Protein AF-A0A7W4UKU1-F1 (afdb_monomer)

Mean predicted aligned error: 10.79 Å

pLDDT: mean 76.99, std 16.12, range [52.88, 96.56]

Foldseek 3Di:
DVVVVVVCLVVVLCLVVLLVVLVVCVVVVVDDPVVSVVSSVVSVVCSVVVVVVVVVPDPPCVVVVVVVVD

Structure (mmCIF, N/CA/C/O backbone):
data_AF-A0A7W4UKU1-F1
#
_entry.id   AF-A0A7W4UKU1-F1
#
loop_
_atom_site.group_PDB
_atom_site.id
_atom_site.type_symbol
_atom_site.label_atom_id
_atom_site.label_alt_id
_atom_site.label_comp_id
_atom_site.label_asym_id
_atom_site.label_entity_id
_atom_site.label_seq_id
_atom_site.pdbx_PDB_ins_code
_atom_site.Cartn_x
_atom_site.Cartn_y
_atom_site.Cartn_z
_atom_site.occupancy
_atom_site.B_iso_or_equiv
_atom_site.auth_seq_id
_atom_site.auth_comp_id
_atom_site.auth_asym_id
_atom_site.auth_atom_id
_atom_site.pdbx_PDB_model_num
ATOM 1 N N . MET A 1 1 ? 20.106 -10.987 -11.272 1.00 53.19 1 MET A N 1
ATOM 2 C CA . MET A 1 1 ? 19.558 -9.823 -10.527 1.00 53.19 1 MET A CA 1
ATOM 3 C C . MET A 1 1 ? 18.231 -9.300 -11.089 1.00 53.19 1 MET A C 1
ATOM 5 O O . MET A 1 1 ? 17.420 -8.856 -10.290 1.00 53.19 1 MET A O 1
ATOM 9 N N . ARG A 1 2 ? 17.956 -9.413 -12.403 1.00 59.03 2 ARG A N 1
ATOM 10 C CA . ARG A 1 2 ? 16.656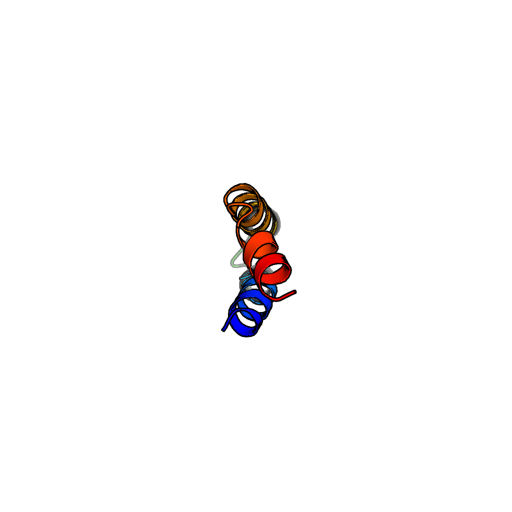 -9.060 -13.022 1.00 59.03 2 ARG A CA 1
ATOM 11 C C . ARG A 1 2 ? 15.428 -9.710 -12.359 1.00 59.03 2 ARG A C 1
ATOM 13 O O . ARG A 1 2 ? 14.472 -8.998 -12.093 1.00 59.03 2 ARG A O 1
ATOM 20 N N . GLU A 1 3 ? 15.500 -10.996 -12.006 1.00 57.50 3 GLU A N 1
ATOM 21 C CA . GLU A 1 3 ? 14.444 -11.727 -11.272 1.00 57.50 3 GLU A CA 1
ATOM 22 C C . GLU A 1 3 ? 14.073 -11.072 -9.928 1.00 57.50 3 GLU A C 1
ATOM 24 O O . GLU A 1 3 ? 12.918 -10.991 -9.533 1.00 57.50 3 GLU A O 1
ATOM 29 N N . ARG A 1 4 ? 15.081 -10.565 -9.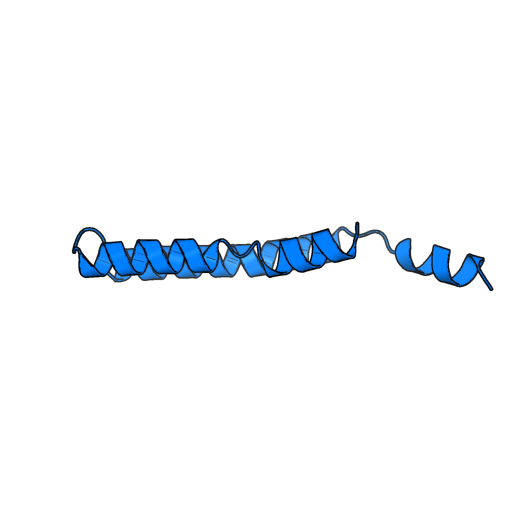206 1.00 56.94 4 ARG A N 1
ATOM 30 C CA . ARG A 1 4 ? 14.895 -9.948 -7.885 1.00 56.94 4 ARG A CA 1
ATOM 31 C C . ARG A 1 4 ? 14.281 -8.555 -8.003 1.00 56.94 4 ARG A C 1
ATOM 33 O O . ARG A 1 4 ? 13.540 -8.145 -7.121 1.00 56.94 4 ARG A O 1
ATOM 40 N N . ALA A 1 5 ? 14.562 -7.850 -9.098 1.00 56.34 5 ALA A N 1
ATOM 41 C CA . ALA A 1 5 ? 13.958 -6.558 -9.400 1.00 56.34 5 ALA A CA 1
ATOM 42 C C . ALA A 1 5 ? 12.506 -6.693 -9.893 1.00 56.34 5 ALA A C 1
ATOM 44 O O . ALA A 1 5 ? 11.684 -5.862 -9.527 1.00 56.34 5 ALA A O 1
ATOM 45 N N . SER A 1 6 ? 12.159 -7.735 -10.665 1.00 53.72 6 SER A N 1
ATOM 46 C CA . SER A 1 6 ? 10.765 -7.998 -11.066 1.00 53.72 6 SER A CA 1
ATOM 47 C C . SER A 1 6 ? 9.906 -8.453 -9.887 1.00 53.72 6 SER A C 1
ATOM 49 O O . SER A 1 6 ? 8.824 -7.908 -9.701 1.00 53.72 6 SER A O 1
ATOM 51 N N . LEU A 1 7 ? 10.405 -9.363 -9.041 1.00 62.03 7 LEU A N 1
ATOM 52 C CA . LEU A 1 7 ? 9.749 -9.743 -7.782 1.00 62.03 7 LEU A CA 1
ATOM 53 C C . LEU A 1 7 ? 9.661 -8.559 -6.811 1.00 62.03 7 LEU A C 1
ATOM 55 O O . LEU A 1 7 ? 8.634 -8.364 -6.171 1.00 62.03 7 LEU A O 1
ATOM 59 N N . GLY A 1 8 ? 10.709 -7.734 -6.746 1.00 58.50 8 GLY A N 1
ATOM 60 C CA . GLY A 1 8 ? 10.735 -6.498 -5.969 1.00 58.50 8 GLY A CA 1
ATOM 61 C C . GLY A 1 8 ? 9.704 -5.479 -6.446 1.00 58.50 8 GLY A C 1
ATOM 62 O O . GLY A 1 8 ? 8.998 -4.940 -5.615 1.00 58.50 8 GLY A O 1
ATOM 63 N N . LEU A 1 9 ? 9.545 -5.257 -7.755 1.00 54.88 9 LEU A N 1
ATOM 64 C CA . LEU A 1 9 ? 8.518 -4.367 -8.322 1.00 54.88 9 LEU A CA 1
ATOM 65 C C . LEU A 1 9 ? 7.098 -4.934 -8.173 1.00 54.88 9 LEU A C 1
ATOM 67 O O . LEU A 1 9 ? 6.177 -4.170 -7.895 1.00 54.88 9 LEU A O 1
ATOM 71 N N . LEU A 1 10 ? 6.928 -6.257 -8.275 1.00 57.03 10 LEU A N 1
ATOM 72 C CA . LEU A 1 10 ? 5.665 -6.945 -7.975 1.00 57.03 10 LEU A CA 1
ATOM 73 C C . LEU A 1 10 ? 5.313 -6.859 -6.474 1.00 57.03 10 LEU A C 1
ATOM 75 O O . LEU A 1 10 ? 4.142 -6.809 -6.117 1.00 57.03 10 LEU A O 1
ATOM 79 N N . SER A 1 11 ? 6.329 -6.796 -5.604 1.00 53.97 11 SER A N 1
ATOM 80 C CA . SER A 1 11 ? 6.212 -6.657 -4.144 1.00 53.97 11 SER A CA 1
ATOM 81 C C . SER A 1 11 ? 6.271 -5.203 -3.642 1.00 53.97 11 SER A C 1
ATOM 83 O O . SER A 1 11 ? 5.962 -4.955 -2.479 1.00 53.97 11 SER A O 1
ATOM 85 N N . SER A 1 12 ? 6.661 -4.239 -4.484 1.00 55.94 12 SER A N 1
ATOM 86 C CA . SER A 1 12 ? 6.849 -2.811 -4.157 1.00 55.94 12 SER A CA 1
ATOM 87 C C . SER A 1 12 ? 5.540 -2.034 -4.185 1.00 55.94 12 SER A C 1
ATOM 89 O O . SER A 1 12 ? 5.519 -0.804 -4.069 1.00 55.94 12 SER A O 1
ATOM 91 N N . THR A 1 13 ? 4.420 -2.733 -4.301 1.00 61.41 13 THR A N 1
ATOM 92 C CA . THR A 1 13 ? 3.170 -2.154 -3.869 1.00 61.41 13 THR A CA 1
ATOM 93 C C . THR A 1 13 ? 3.335 -1.919 -2.372 1.00 61.41 13 THR A C 1
ATOM 95 O O . THR A 1 13 ? 3.223 -2.852 -1.595 1.00 61.41 13 THR A O 1
ATOM 98 N N . ALA A 1 14 ? 3.610 -0.685 -1.941 1.00 66.44 14 ALA A N 1
ATOM 99 C CA . ALA A 1 14 ? 3.382 -0.276 -0.552 1.00 66.44 14 ALA A CA 1
ATOM 100 C C . ALA A 1 14 ? 1.877 -0.332 -0.217 1.00 66.44 14 ALA A C 1
ATOM 102 O O . ALA A 1 14 ? 1.461 -0.082 0.906 1.00 66.44 14 ALA A O 1
ATOM 103 N N . LEU A 1 15 ? 1.045 -0.686 -1.197 1.00 76.75 15 LEU A N 1
ATOM 104 C CA . LEU A 1 15 ? -0.384 -0.841 -1.064 1.00 76.75 15 LEU A CA 1
ATOM 105 C C . LEU A 1 15 ? -0.806 -1.755 0.099 1.00 76.75 15 LEU A C 1
ATOM 107 O O . LEU A 1 15 ? -1.685 -1.320 0.827 1.00 76.75 15 LEU A O 1
ATOM 111 N N . PRO A 1 16 ? -0.205 -2.934 0.377 1.00 80.25 16 PRO A N 1
ATOM 112 C CA . PRO A 1 16 ? -0.602 -3.761 1.511 1.00 80.25 16 PRO A CA 1
ATOM 113 C C . PRO A 1 16 ? -0.371 -3.060 2.849 1.00 80.25 16 PRO A C 1
ATOM 115 O O . PRO A 1 16 ? -1.224 -3.158 3.723 1.00 80.25 16 PRO A O 1
ATOM 118 N N . ILE A 1 17 ? 0.727 -2.303 3.007 1.00 86.94 17 ILE A N 1
ATOM 119 C CA . ILE A 1 17 ? 0.960 -1.544 4.243 1.00 86.94 17 ILE A CA 1
ATOM 120 C C . ILE A 1 17 ? 0.056 -0.307 4.324 1.00 86.94 17 ILE A C 1
ATOM 122 O O . ILE A 1 17 ? -0.488 -0.029 5.386 1.00 86.94 17 ILE A O 1
ATOM 126 N N . ILE A 1 18 ? -0.186 0.389 3.207 1.00 89.94 18 ILE A N 1
ATOM 127 C CA . ILE A 1 18 ? -1.131 1.516 3.139 1.00 89.94 18 ILE A CA 1
ATOM 128 C C . ILE A 1 18 ? -2.542 1.039 3.504 1.00 89.94 18 ILE A C 1
ATOM 130 O O . ILE A 1 18 ? -3.198 1.655 4.339 1.00 89.94 18 ILE A O 1
ATOM 134 N N . VAL A 1 19 ? -2.998 -0.074 2.927 1.00 89.75 19 VAL A N 1
ATOM 135 C CA . VAL A 1 19 ? -4.306 -0.684 3.210 1.00 89.75 19 VAL A CA 1
ATOM 136 C C . VAL A 1 19 ? -4.381 -1.152 4.662 1.00 89.75 19 VAL A C 1
ATOM 138 O O . VAL A 1 19 ? -5.373 -0.871 5.323 1.00 89.75 19 VAL A O 1
ATOM 141 N N . ALA A 1 20 ? -3.332 -1.790 5.193 1.00 93.06 20 ALA A N 1
ATOM 142 C CA . ALA A 1 20 ? -3.301 -2.219 6.591 1.00 93.06 20 ALA A CA 1
ATOM 143 C C . ALA A 1 20 ? -3.407 -1.029 7.560 1.00 93.06 20 ALA A C 1
ATOM 145 O O . ALA A 1 20 ? -4.264 -1.030 8.437 1.00 93.06 20 ALA A O 1
ATOM 146 N N . VAL A 1 21 ? -2.589 0.013 7.380 1.00 92.62 21 VAL A N 1
ATOM 147 C CA . VAL A 1 21 ? -2.577 1.187 8.272 1.00 92.62 21 VAL A CA 1
ATOM 148 C C . VAL A 1 21 ? -3.856 2.013 8.141 1.00 92.62 21 VAL A C 1
ATOM 150 O O . VAL A 1 21 ? -4.374 2.494 9.143 1.00 92.62 21 VAL A O 1
ATOM 153 N N . THR A 1 22 ? -4.401 2.168 6.933 1.00 93.31 22 THR A N 1
ATOM 154 C CA . THR A 1 22 ? -5.673 2.886 6.744 1.00 93.31 22 THR A CA 1
ATOM 155 C C . THR A 1 22 ? -6.860 2.114 7.317 1.00 93.31 22 THR A C 1
ATOM 157 O O . THR A 1 22 ? -7.722 2.737 7.928 1.00 93.31 22 THR A O 1
ATOM 160 N N . ALA A 1 23 ? -6.885 0.782 7.201 1.00 91.12 23 ALA A N 1
ATOM 161 C CA . ALA A 1 23 ? -7.901 -0.052 7.844 1.00 91.12 23 ALA A CA 1
ATOM 162 C C . ALA A 1 23 ? -7.826 0.041 9.376 1.00 91.12 23 ALA A C 1
ATOM 164 O O . ALA A 1 23 ? -8.855 0.263 10.009 1.00 91.12 23 ALA A O 1
ATOM 165 N N . ILE A 1 24 ? -6.619 -0.039 9.952 1.00 95.00 24 ILE A N 1
ATOM 166 C CA . ILE A 1 24 ? -6.394 0.168 11.394 1.00 95.00 24 ILE A CA 1
ATOM 167 C C . ILE A 1 24 ? -6.857 1.570 11.807 1.00 95.00 24 ILE A C 1
ATOM 169 O O . ILE A 1 24 ? -7.608 1.717 12.761 1.00 95.00 24 ILE A O 1
ATOM 173 N N . GLY A 1 25 ? -6.473 2.607 11.059 1.00 92.75 25 GLY A N 1
ATOM 174 C CA . GLY A 1 25 ? -6.846 3.987 11.368 1.00 92.75 25 GLY A CA 1
ATOM 175 C C . GLY A 1 25 ? -8.357 4.237 11.327 1.00 92.75 25 GLY A C 1
ATOM 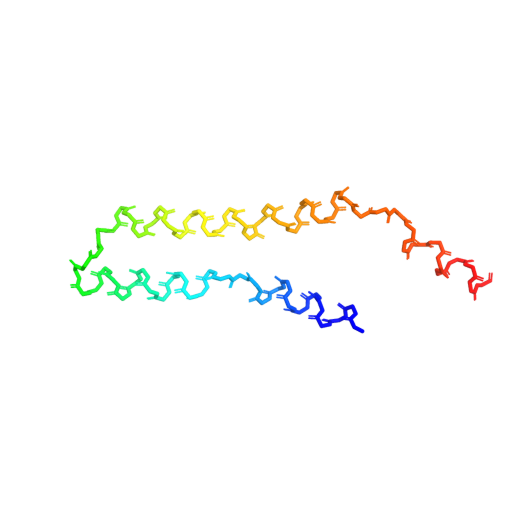176 O O . GLY A 1 25 ? -8.860 5.010 12.139 1.00 92.75 25 GLY A O 1
ATOM 177 N N . VAL A 1 26 ? -9.091 3.591 10.416 1.00 96.00 26 VAL A N 1
ATOM 178 C CA . VAL A 1 26 ? -10.562 3.668 10.379 1.00 96.00 26 VAL A CA 1
ATOM 179 C C . VAL A 1 26 ? -11.183 2.914 11.557 1.00 96.00 26 VAL A C 1
ATOM 181 O O . VAL A 1 26 ? -12.109 3.435 12.179 1.00 96.00 26 VAL A O 1
ATOM 184 N N . ASP A 1 27 ? -10.666 1.731 11.897 1.00 95.88 27 ASP A N 1
ATOM 185 C CA . ASP A 1 27 ? -11.150 0.920 13.025 1.00 95.88 27 ASP A CA 1
ATOM 186 C C . ASP A 1 27 ? -10.937 1.628 14.375 1.00 95.88 27 ASP A C 1
ATOM 188 O O . ASP A 1 27 ? -11.855 1.741 15.190 1.00 95.88 27 ASP A O 1
ATOM 192 N N . GLU A 1 28 ? -9.765 2.242 14.560 1.00 96.56 28 GLU A N 1
ATOM 193 C CA . GLU A 1 28 ? -9.437 3.066 15.729 1.00 96.56 28 GLU A CA 1
ATOM 194 C C . GLU A 1 28 ? -10.135 4.443 15.725 1.00 96.56 28 GLU A C 1
ATOM 196 O O . GLU A 1 28 ? -9.977 5.219 16.669 1.00 96.56 28 GLU A O 1
ATOM 201 N N . LYS A 1 29 ? -10.925 4.766 14.688 1.00 92.38 29 LYS A N 1
ATOM 202 C CA . LYS A 1 29 ? -11.579 6.077 14.472 1.00 92.38 29 LYS A CA 1
ATOM 203 C C . LYS A 1 29 ? -10.609 7.265 14.424 1.00 92.38 29 LYS A C 1
ATOM 205 O O . LYS A 1 29 ? -11.003 8.406 14.660 1.00 92.38 29 LYS A O 1
ATOM 210 N N . VAL A 1 30 ? -9.350 7.003 14.091 1.00 95.56 30 VAL A N 1
ATOM 211 C CA . VAL A 1 30 ? -8.302 8.010 13.873 1.00 95.56 30 VAL A CA 1
ATOM 212 C C . VAL A 1 30 ? -8.395 8.595 12.460 1.00 95.56 30 VAL A C 1
ATOM 214 O O . VAL A 1 30 ? -8.065 9.761 12.247 1.00 95.56 30 VAL A O 1
ATOM 217 N N . LEU A 1 31 ? -8.868 7.805 11.492 1.00 90.44 31 LEU A N 1
ATOM 218 C CA . LEU A 1 31 ? -9.056 8.205 10.099 1.00 90.44 31 LEU A CA 1
ATOM 219 C C . LEU A 1 31 ? -10.529 8.152 9.691 1.00 90.44 31 LEU A C 1
ATOM 221 O O . LEU A 1 31 ? -11.214 7.154 9.902 1.00 90.44 31 LEU A O 1
ATOM 225 N N . GLU A 1 32 ? -10.989 9.200 9.006 1.00 95.31 32 GLU A N 1
ATOM 226 C CA . GLU A 1 32 ? -12.270 9.148 8.305 1.00 95.31 32 GLU A CA 1
ATOM 227 C C . GLU A 1 32 ? -12.210 8.171 7.116 1.00 95.31 32 GLU A C 1
ATOM 229 O O . GLU A 1 32 ? -11.217 8.170 6.374 1.00 95.31 32 GLU A O 1
ATOM 234 N N . PRO A 1 33 ? -13.292 7.414 6.847 1.00 92.94 33 PRO A N 1
ATOM 235 C CA . PRO A 1 33 ? -13.357 6.495 5.7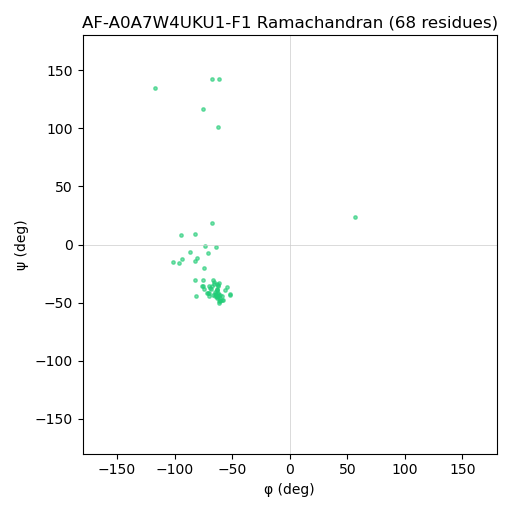10 1.00 92.94 33 PRO A CA 1
ATOM 236 C C . PRO A 1 33 ? -13.051 7.166 4.365 1.00 92.94 33 PRO A C 1
ATOM 238 O O . PRO A 1 33 ? -12.384 6.572 3.518 1.00 92.94 33 PRO A O 1
ATOM 241 N N . ALA A 1 34 ? -13.477 8.421 4.186 1.00 95.62 34 ALA A N 1
ATOM 242 C CA . ALA A 1 34 ? -13.226 9.191 2.970 1.00 95.62 34 ALA A CA 1
ATOM 243 C C . ALA A 1 34 ? -11.725 9.470 2.749 1.00 95.62 34 ALA A C 1
ATOM 245 O O . ALA A 1 34 ? -11.212 9.350 1.630 1.00 95.62 34 ALA A O 1
ATOM 246 N N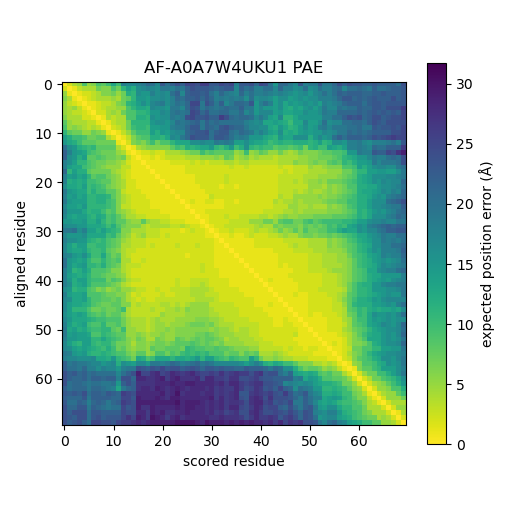 . LEU A 1 35 ? -10.992 9.796 3.818 1.00 95.38 35 LEU A N 1
ATOM 247 C CA . LEU A 1 35 ? -9.542 9.995 3.756 1.00 95.38 35 LEU A CA 1
ATOM 248 C C . LEU A 1 35 ? -8.815 8.669 3.516 1.00 95.38 35 LEU A C 1
ATOM 250 O O . LEU A 1 35 ? -7.925 8.606 2.667 1.00 95.38 35 LEU A O 1
ATOM 254 N N . ALA A 1 36 ? -9.238 7.595 4.185 1.00 92.50 36 ALA A N 1
ATOM 255 C CA . ALA A 1 36 ? -8.675 6.262 3.996 1.00 92.50 36 ALA A CA 1
ATOM 256 C C . ALA A 1 36 ? -8.794 5.786 2.537 1.00 92.50 36 ALA A C 1
ATOM 258 O O . ALA A 1 36 ? -7.793 5.387 1.937 1.00 92.50 36 ALA A O 1
ATOM 259 N N . SER A 1 37 ? -9.975 5.913 1.917 1.00 93.88 37 SER A N 1
ATOM 260 C CA . SER A 1 37 ? -10.170 5.529 0.510 1.00 93.88 37 SER A CA 1
ATOM 261 C C . SER A 1 37 ? -9.333 6.365 -0.460 1.00 93.88 37 SER A C 1
ATOM 263 O O . SER A 1 37 ? -8.839 5.843 -1.460 1.00 93.88 37 SER A O 1
ATOM 265 N N . SER A 1 38 ? -9.127 7.648 -0.148 1.00 95.94 38 SER A N 1
ATOM 266 C CA . SER A 1 38 ? -8.299 8.552 -0.955 1.00 95.94 38 SER A CA 1
ATOM 267 C C . SER A 1 38 ? -6.828 8.120 -0.954 1.00 95.94 38 SER A C 1
ATOM 269 O O . SER A 1 38 ? -6.194 8.063 -2.009 1.00 95.94 38 SER A O 1
ATOM 271 N N . LEU A 1 39 ? -6.297 7.755 0.219 1.00 93.44 39 LEU A N 1
ATOM 272 C CA . LEU A 1 39 ? -4.921 7.272 0.383 1.00 93.44 39 LEU A CA 1
ATOM 273 C C . LEU A 1 39 ? -4.690 5.938 -0.335 1.00 93.44 39 LEU A C 1
ATOM 275 O O . LEU A 1 39 ? -3.678 5.768 -1.018 1.00 93.44 39 LEU A O 1
ATOM 279 N N . VAL A 1 40 ? -5.644 5.010 -0.226 1.00 91.75 40 VAL A N 1
ATOM 280 C CA . VAL A 1 40 ? -5.586 3.724 -0.936 1.00 91.75 40 VAL A CA 1
ATOM 281 C C . VAL A 1 40 ? -5.614 3.945 -2.451 1.00 91.75 40 VAL A C 1
ATOM 283 O O . VAL A 1 40 ? -4.765 3.401 -3.159 1.00 91.75 40 VAL A O 1
ATOM 286 N N . GLY A 1 41 ? -6.515 4.797 -2.952 1.00 91.62 41 GLY A N 1
ATOM 287 C CA . GLY A 1 41 ? -6.591 5.145 -4.374 1.00 91.62 41 GLY A CA 1
ATOM 288 C C . GLY A 1 41 ? -5.295 5.764 -4.910 1.00 91.62 41 GLY A C 1
ATOM 289 O O . GLY A 1 41 ? -4.797 5.352 -5.959 1.00 91.62 41 GLY A O 1
ATO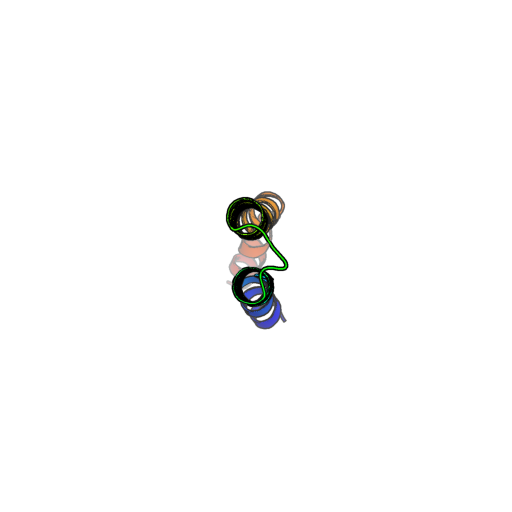M 290 N N . ALA A 1 42 ? -4.689 6.689 -4.163 1.00 92.31 42 ALA A N 1
ATOM 291 C CA . ALA A 1 42 ? -3.394 7.279 -4.512 1.00 92.31 42 ALA A CA 1
ATOM 292 C C . ALA A 1 42 ? -2.254 6.237 -4.538 1.00 92.31 42 ALA A C 1
ATOM 294 O O . ALA A 1 42 ? -1.403 6.253 -5.437 1.00 92.31 42 ALA A O 1
ATOM 295 N N . GLY A 1 43 ? -2.262 5.294 -3.589 1.00 87.69 43 GLY A N 1
ATOM 296 C CA . GLY A 1 43 ? -1.331 4.166 -3.556 1.00 87.69 43 GLY A CA 1
ATOM 297 C C . GLY A 1 43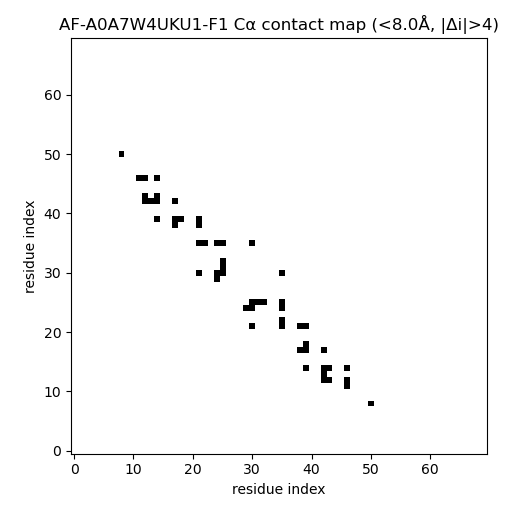 ? -1.461 3.267 -4.789 1.00 87.69 43 GLY A C 1
ATOM 298 O O . GLY A 1 43 ? -0.454 2.935 -5.416 1.00 87.69 43 GLY A O 1
ATOM 299 N N . MET A 1 44 ? -2.692 2.928 -5.187 1.00 89.62 44 MET A N 1
ATOM 300 C CA . MET A 1 44 ? -2.964 2.128 -6.390 1.00 89.62 44 MET A CA 1
ATOM 301 C C . MET A 1 44 ? -2.503 2.832 -7.670 1.00 89.62 44 MET A C 1
ATOM 303 O O . MET A 1 44 ? -1.888 2.199 -8.529 1.00 89.62 44 MET A O 1
ATOM 307 N N . LEU A 1 45 ? -2.749 4.141 -7.788 1.00 90.00 45 LEU A N 1
ATOM 308 C CA . LEU A 1 45 ? -2.295 4.927 -8.938 1.00 90.00 45 LEU A CA 1
ATOM 309 C C . LEU A 1 45 ? -0.769 4.914 -9.066 1.00 90.00 45 LEU A C 1
ATOM 311 O O . LEU A 1 45 ? -0.252 4.698 -10.159 1.00 90.00 45 LEU A O 1
ATOM 315 N N . SER A 1 46 ? -0.044 5.075 -7.959 1.00 83.88 46 SER A N 1
ATOM 316 C CA . SER A 1 46 ? 1.426 5.027 -7.952 1.00 83.88 46 SER A CA 1
ATOM 317 C C . SER A 1 46 ? 1.961 3.661 -8.398 1.00 83.88 46 SER A C 1
ATOM 319 O O . SER A 1 46 ? 2.885 3.589 -9.211 1.00 83.88 46 SER A O 1
ATOM 321 N N . VAL A 1 47 ? 1.332 2.577 -7.927 1.00 82.75 47 VAL A N 1
ATOM 322 C CA . VAL A 1 47 ? 1.662 1.195 -8.317 1.00 82.75 47 VAL A CA 1
ATOM 323 C C . VAL A 1 47 ? 1.469 0.949 -9.808 1.00 82.75 47 VAL A C 1
ATOM 325 O O . VAL A 1 47 ? 2.217 0.168 -10.381 1.00 82.75 47 VAL A O 1
ATOM 328 N N . LEU A 1 48 ? 0.490 1.598 -10.438 1.00 84.69 48 LEU A N 1
ATOM 329 C CA . LEU A 1 48 ? 0.240 1.463 -11.871 1.00 84.69 48 LEU A CA 1
ATOM 330 C C . LEU A 1 48 ? 1.175 2.355 -12.700 1.00 84.69 48 LEU A C 1
ATOM 332 O O . LEU A 1 48 ? 1.736 1.919 -13.704 1.00 84.69 48 LEU A O 1
ATOM 336 N N . LEU A 1 49 ? 1.363 3.605 -12.277 1.00 86.81 49 LEU A N 1
ATOM 337 C CA . LEU A 1 49 ? 2.135 4.598 -13.023 1.00 86.81 49 LEU A CA 1
ATOM 338 C C . LEU A 1 49 ? 3.619 4.238 -13.095 1.00 86.81 49 LEU A C 1
ATOM 340 O O . LEU A 1 49 ? 4.219 4.333 -14.163 1.00 86.81 49 LEU A O 1
ATOM 344 N N . PHE A 1 50 ? 4.218 3.790 -11.993 1.00 81.38 50 PHE A N 1
ATOM 345 C CA . PHE A 1 50 ? 5.650 3.484 -11.943 1.00 81.38 50 PHE A CA 1
ATOM 346 C C . PHE A 1 50 ? 6.099 2.387 -12.927 1.00 81.38 50 PHE A C 1
ATOM 348 O O . PHE A 1 50 ? 7.063 2.626 -13.658 1.00 81.38 50 PHE A O 1
ATOM 355 N N . PRO A 1 51 ? 5.441 1.216 -13.031 1.00 76.38 51 PRO A N 1
ATOM 356 C CA . PRO A 1 51 ? 5.804 0.208 -14.021 1.00 76.38 51 PRO A CA 1
ATOM 357 C C . PRO A 1 51 ? 5.519 0.665 -15.454 1.00 76.38 51 PRO A C 1
ATOM 359 O O . PRO A 1 51 ? 6.324 0.370 -16.333 1.00 76.38 51 PRO A O 1
ATOM 362 N N . ILE A 1 52 ? 4.438 1.416 -15.704 1.00 83.12 52 ILE A N 1
ATOM 363 C CA . ILE A 1 52 ? 4.153 1.965 -17.042 1.00 83.12 52 ILE A CA 1
ATOM 364 C C . ILE A 1 52 ? 5.283 2.901 -17.482 1.00 83.12 52 ILE A C 1
ATOM 366 O O . ILE A 1 52 ? 5.826 2.740 -18.575 1.00 83.12 52 ILE A O 1
ATOM 370 N N . ILE A 1 53 ? 5.685 3.830 -16.613 1.00 83.25 53 ILE A N 1
ATOM 371 C CA . ILE A 1 53 ? 6.789 4.760 -16.877 1.00 83.25 53 ILE A CA 1
ATOM 372 C C . ILE A 1 53 ? 8.108 3.990 -17.047 1.00 83.25 53 ILE A C 1
ATOM 374 O O . ILE A 1 53 ? 8.849 4.243 -17.994 1.00 83.25 53 ILE A O 1
ATOM 378 N N . GLY A 1 54 ? 8.389 3.004 -16.190 1.00 77.19 54 GLY A N 1
ATOM 379 C CA . GLY A 1 54 ? 9.595 2.176 -16.281 1.00 77.19 54 GLY A CA 1
ATOM 380 C C . GLY A 1 54 ? 9.683 1.348 -17.568 1.00 77.19 54 GLY A C 1
ATOM 381 O O . GLY A 1 54 ? 10.772 1.176 -18.113 1.00 77.19 54 GLY A O 1
ATOM 382 N N . MET A 1 55 ? 8.550 0.866 -18.087 1.00 82.25 55 MET A N 1
ATOM 383 C CA . MET A 1 55 ? 8.491 0.202 -19.392 1.00 82.25 55 MET A CA 1
ATOM 384 C C . MET A 1 55 ? 8.658 1.191 -20.547 1.00 82.25 55 MET A C 1
ATOM 386 O O . MET A 1 55 ? 9.384 0.886 -21.488 1.00 82.25 55 MET A O 1
ATOM 390 N N . ALA A 1 56 ? 8.036 2.370 -20.468 1.00 82.19 56 ALA A N 1
ATOM 391 C CA . ALA A 1 56 ? 8.133 3.400 -21.502 1.00 82.19 56 ALA A CA 1
ATOM 392 C 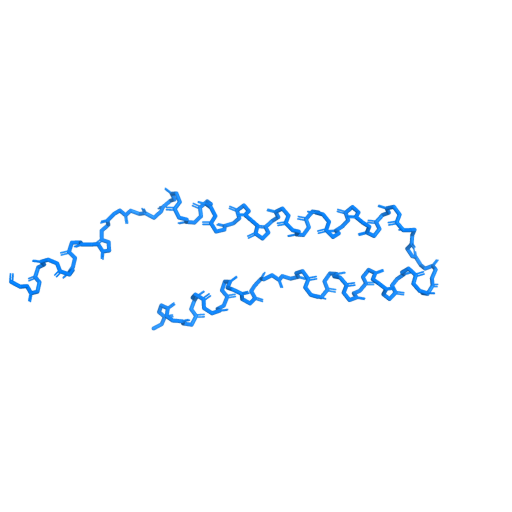C . ALA A 1 56 ? 9.553 3.979 -21.641 1.00 82.19 56 ALA A C 1
ATOM 394 O O . ALA A 1 56 ? 9.968 4.342 -22.737 1.00 82.19 56 ALA A O 1
ATOM 395 N N . LEU A 1 57 ? 10.306 4.043 -20.540 1.00 78.25 57 LEU A N 1
ATOM 396 C CA . LEU A 1 57 ? 11.683 4.545 -20.514 1.00 78.25 57 LEU A CA 1
ATOM 397 C C . LEU A 1 57 ? 12.736 3.477 -20.838 1.00 78.25 57 LEU A C 1
ATOM 399 O O . LEU A 1 57 ? 13.916 3.808 -20.938 1.00 78.25 57 LEU A O 1
ATOM 403 N N . ARG A 1 58 ? 12.354 2.201 -20.980 1.00 73.38 58 ARG A N 1
ATOM 404 C CA . ARG A 1 58 ? 13.301 1.115 -21.254 1.00 73.38 58 ARG A CA 1
ATOM 405 C C . ARG A 1 58 ? 13.754 1.179 -22.723 1.00 73.38 58 ARG A C 1
ATOM 407 O O . ARG A 1 58 ? 12.929 0.943 -23.604 1.00 73.38 58 ARG A O 1
ATOM 414 N N . PRO A 1 59 ? 15.048 1.418 -23.015 1.00 57.50 59 PRO A N 1
ATOM 415 C CA . PRO A 1 59 ? 15.569 1.297 -24.372 1.00 57.50 59 PRO A CA 1
ATOM 416 C C . PRO A 1 59 ? 15.401 -0.147 -24.855 1.00 57.50 59 PRO A C 1
ATOM 418 O O . PRO A 1 59 ? 15.571 -1.097 -24.083 1.00 57.50 59 PRO A O 1
ATOM 421 N N . ALA A 1 60 ? 15.080 -0.322 -26.135 1.00 57.75 60 ALA A N 1
ATOM 422 C CA . ALA A 1 60 ? 14.827 -1.612 -26.781 1.00 57.75 60 ALA A CA 1
ATOM 423 C C . ALA A 1 60 ? 16.072 -2.527 -26.900 1.00 57.75 60 ALA A C 1
ATOM 425 O O . ALA A 1 60 ? 16.078 -3.469 -27.689 1.00 57.75 60 ALA A O 1
ATOM 426 N N . ASP A 1 61 ? 17.130 -2.294 -26.123 1.00 54.94 61 ASP A N 1
ATOM 427 C CA . ASP A 1 61 ? 18.404 -3.008 -26.264 1.00 54.94 61 ASP A CA 1
ATOM 428 C C . ASP A 1 61 ? 18.400 -4.396 -25.610 1.00 54.94 61 ASP A C 1
ATOM 430 O O . ASP A 1 61 ? 19.232 -5.235 -25.924 1.00 54.94 61 ASP A O 1
ATOM 434 N N . ALA A 1 62 ? 17.389 -4.721 -24.799 1.00 55.06 62 ALA A N 1
ATOM 435 C CA . ALA A 1 62 ? 17.268 -6.054 -24.201 1.00 55.06 62 ALA A CA 1
ATOM 436 C C . ALA A 1 62 ? 16.898 -7.175 -25.197 1.00 55.06 62 ALA A C 1
ATOM 438 O O . ALA A 1 62 ? 16.878 -8.337 -24.801 1.00 55.06 62 ALA A O 1
ATOM 439 N N . GLN A 1 63 ? 16.573 -6.843 -26.453 1.00 56.12 63 GLN A N 1
ATOM 440 C CA . GLN A 1 63 ? 16.301 -7.822 -27.513 1.00 56.12 63 GLN A CA 1
ATOM 441 C C . GLN A 1 63 ? 17.486 -8.004 -28.476 1.00 56.12 63 GLN A C 1
ATOM 443 O O . GLN A 1 63 ? 17.523 -8.989 -29.208 1.00 56.12 63 GLN A O 1
ATOM 448 N N . ARG A 1 64 ? 18.472 -7.093 -28.457 1.00 54.66 64 ARG A N 1
ATOM 449 C CA . ARG A 1 64 ? 19.682 -7.191 -29.289 1.00 54.66 64 ARG A CA 1
ATOM 450 C C . ARG A 1 64 ? 20.679 -8.215 -28.747 1.00 54.66 64 ARG A C 1
ATOM 452 O O . ARG A 1 64 ? 21.252 -8.945 -29.545 1.00 54.66 64 ARG A O 1
ATOM 459 N N . ASP A 1 65 ? 20.795 -8.347 -27.426 1.00 54.50 65 ASP A N 1
ATOM 460 C CA . ASP A 1 65 ? 21.700 -9.328 -26.803 1.00 54.50 65 ASP A CA 1
ATOM 461 C C . ASP A 1 65 ? 21.280 -10.783 -27.087 1.00 54.50 65 ASP A C 1
ATOM 463 O O . ASP A 1 65 ? 22.124 -11.642 -27.293 1.00 54.50 65 ASP A O 1
ATOM 467 N N . LEU A 1 66 ? 19.974 -11.059 -27.192 1.00 60.34 66 LEU A N 1
ATOM 468 C CA . LEU A 1 66 ? 19.456 -12.396 -27.521 1.00 60.34 66 LEU A CA 1
ATOM 469 C C . LEU A 1 66 ? 19.635 -12.776 -28.995 1.00 60.34 66 LEU A C 1
ATOM 471 O O . LEU A 1 66 ? 19.560 -13.952 -29.315 1.00 60.34 66 LEU A O 1
ATOM 475 N N . ALA A 1 67 ? 19.820 -11.802 -29.889 1.00 58.41 67 ALA A N 1
ATOM 476 C CA . ALA A 1 67 ? 20.038 -12.039 -31.317 1.00 58.41 67 ALA A CA 1
ATOM 477 C C . AL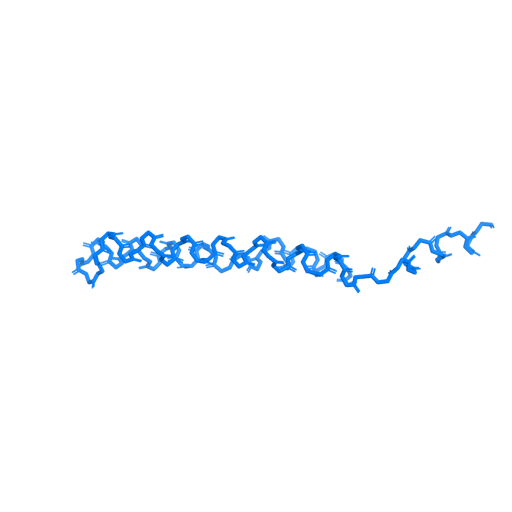A A 1 67 ? 21.529 -12.051 -31.695 1.00 58.41 67 ALA A C 1
ATOM 479 O O . ALA A 1 67 ? 21.866 -12.512 -32.777 1.00 58.41 67 ALA A O 1
ATOM 480 N N . ALA A 1 68 ? 22.409 -11.540 -30.827 1.00 59.03 68 ALA A N 1
ATOM 481 C CA . ALA A 1 68 ? 23.859 -11.584 -31.015 1.00 59.03 68 ALA A CA 1
ATOM 482 C C . ALA A 1 68 ? 24.488 -12.925 -30.577 1.00 59.03 68 ALA A C 1
ATOM 484 O O . ALA A 1 68 ? 25.629 -13.197 -30.941 1.00 59.03 68 ALA A O 1
ATOM 485 N N . ASP A 1 69 ? 23.740 -13.748 -29.833 1.00 59.50 69 ASP A N 1
ATOM 486 C CA . ASP A 1 69 ? 24.145 -15.075 -29.342 1.00 59.50 69 ASP A CA 1
ATOM 487 C C . ASP A 1 69 ? 23.705 -16.248 -30.260 1.00 59.50 69 ASP A C 1
ATOM 489 O O . ASP A 1 69 ? 23.868 -17.409 -29.876 1.00 59.50 69 ASP A O 1
ATOM 493 N N . PHE A 1 70 ? 23.172 -15.976 -31.465 1.00 52.88 70 PHE A N 1
ATOM 494 C CA . PHE A 1 70 ? 22.818 -16.990 -32.479 1.00 52.88 70 PHE A CA 1
ATOM 495 C C . PHE A 1 70 ? 23.498 -16.748 -33.829 1.00 52.88 70 PHE A C 1
ATOM 497 O O . PHE A 1 70 ? 23.435 -15.604 -34.333 1.00 52.88 70 PHE A O 1
#

Sequence (70 aa):
MRERASLGLLSSTALPIIVAVTAIGVDEKVLEPALASSLVGAGMLSVLLFPIIGMALRPADAQRDLAADF

Radius of gyration: 18.14 Å; Cα contacts (8 Å, |Δi|>4): 27; chains: 1; bounding box: 38×27×48 Å

Solvent-accessible surface area (backbone atoms only — not comparable to full-atom values): 4085 Å² total; per-residue (Å²): 111,68,70,59,52,52,53,42,60,73,60,60,47,60,42,66,60,50,47,50,53,36,51,50,28,39,74,72,65,77,35,56,68,71,58,35,53,51,54,44,51,54,40,53,50,52,58,53,49,52,56,53,51,56,58,73,70,52,72,80,60,82,60,51,63,71,56,72,77,107

Organism: NCBI:txid255205

Secondary structure (DSSP, 8-state):
-HHHHHHHHHH---HHHHHHHHHHHHHTTSS-HHHHHHHHHHHHHHHHHHHHHHHHT--GGGGTHHHHT-